Protein AF-A0A1I5QBF5-F1 (afdb_monomer)

Solvent-accessible surface area (backbone atoms only — not comparable to full-atom values): 4401 Å² total; per-residue (Å²): 103,72,71,54,52,50,52,51,50,52,55,47,63,79,42,37,78,60,42,48,74,80,35,81,58,46,66,60,54,50,54,52,50,50,50,44,66,75,69,63,61,54,70,67,59,52,49,55,49,50,63,76,40,41,68,60,53,49,52,51,48,45,65,69,75,40,81,62,65,65,71,74,77,112

pLDDT: mean 84.41, std 15.13, range [34.72, 95.12]

Structure (mmCIF, N/CA/C/O backbone):
data_AF-A0A1I5QBF5-F1
#
_entry.id   AF-A0A1I5QBF5-F1
#
loop_
_atom_site.group_PDB
_ato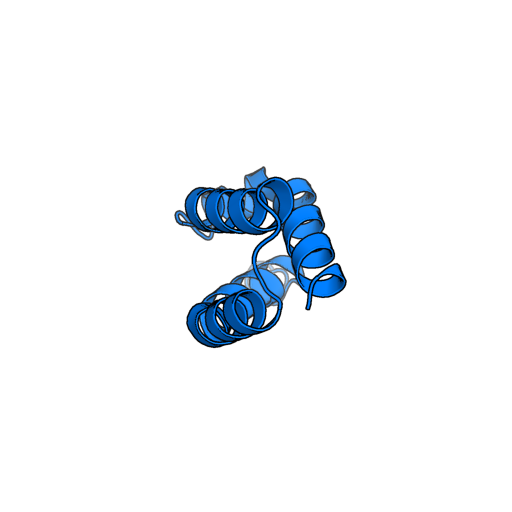m_site.id
_atom_site.type_symbol
_atom_site.label_atom_id
_atom_site.labe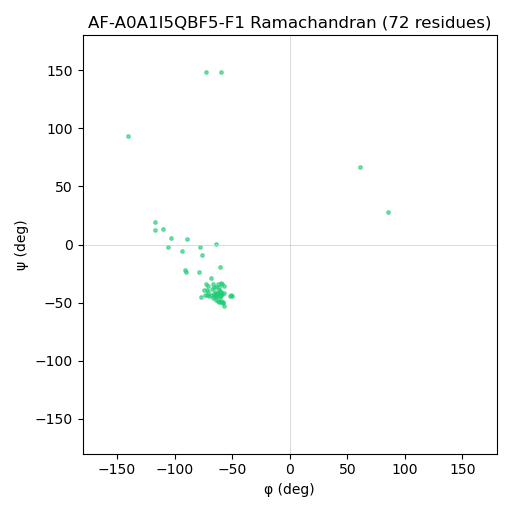l_alt_id
_atom_site.label_comp_id
_atom_site.label_asym_id
_atom_site.label_entity_id
_atom_site.label_seq_id
_atom_site.pdbx_PDB_ins_code
_atom_site.Cartn_x
_atom_site.Cartn_y
_atom_site.Cartn_z
_atom_site.occupancy
_atom_site.B_iso_or_equiv
_atom_site.auth_seq_id
_atom_site.auth_comp_id
_atom_site.auth_asym_id
_atom_site.auth_atom_id
_atom_site.pdbx_PDB_model_num
ATOM 1 N N . MET A 1 1 ? 3.865 -5.831 -10.395 1.00 84.69 1 MET A N 1
ATOM 2 C CA . MET A 1 1 ? 4.537 -4.538 -10.141 1.00 84.69 1 MET A CA 1
ATOM 3 C C . MET A 1 1 ? 3.627 -3.355 -10.419 1.00 84.69 1 MET A C 1
ATOM 5 O O . MET A 1 1 ? 2.978 -2.961 -9.475 1.00 84.69 1 MET A O 1
ATOM 9 N N . LEU A 1 2 ? 3.485 -2.809 -11.639 1.00 84.88 2 LEU A N 1
ATOM 10 C CA . LEU A 1 2 ? 2.599 -1.636 -11.817 1.00 84.88 2 LEU A CA 1
ATOM 11 C C . LEU A 1 2 ? 1.126 -1.963 -11.513 1.00 84.88 2 LEU A C 1
ATOM 13 O O . LEU A 1 2 ? 0.512 -1.288 -10.702 1.00 84.88 2 LEU A O 1
ATOM 17 N N . LEU A 1 3 ? 0.607 -3.066 -12.069 1.00 87.81 3 LEU A N 1
ATOM 18 C CA . LEU A 1 3 ? -0.748 -3.559 -11.766 1.00 87.81 3 LEU A CA 1
ATOM 19 C C . LEU A 1 3 ? -0.953 -3.897 -10.282 1.00 87.81 3 LEU A C 1
ATOM 21 O O . LEU A 1 3 ? -2.038 -3.726 -9.755 1.00 87.81 3 LEU A O 1
ATOM 25 N N . GLU A 1 4 ? 0.096 -4.367 -9.613 1.00 87.12 4 GLU A N 1
ATOM 26 C CA . GLU A 1 4 ? 0.076 -4.704 -8.182 1.00 87.12 4 GLU A CA 1
ATOM 27 C C . GLU A 1 4 ? 0.044 -3.443 -7.310 1.00 87.12 4 GLU A C 1
ATOM 29 O O . GLU A 1 4 ? -0.593 -3.426 -6.266 1.00 87.12 4 GLU A O 1
ATOM 34 N N . LEU A 1 5 ? 0.702 -2.372 -7.761 1.00 90.56 5 LEU 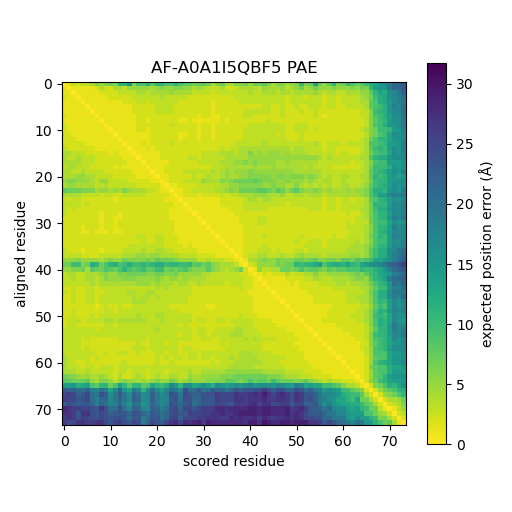A N 1
ATOM 35 C CA . LEU A 1 5 ? 0.677 -1.076 -7.096 1.00 90.56 5 LEU A CA 1
ATOM 36 C C . LEU A 1 5 ? -0.689 -0.393 -7.258 1.00 90.56 5 LEU A C 1
ATOM 38 O O . LEU A 1 5 ? -1.181 0.196 -6.305 1.00 90.56 5 LEU A O 1
ATOM 42 N N . MET A 1 6 ? -1.295 -0.512 -8.445 1.00 91.69 6 MET A N 1
ATOM 43 C CA . MET A 1 6 ? -2.651 -0.021 -8.718 1.00 91.69 6 MET A CA 1
ATOM 44 C C . MET A 1 6 ? -3.710 -0.791 -7.915 1.00 91.69 6 MET A C 1
ATOM 46 O O . MET A 1 6 ? -4.573 -0.165 -7.315 1.00 91.69 6 MET A O 1
ATOM 50 N N . ASP A 1 7 ? -3.619 -2.125 -7.839 1.00 92.12 7 ASP A N 1
ATOM 51 C CA . ASP A 1 7 ? -4.518 -2.939 -6.997 1.00 92.12 7 ASP A CA 1
ATOM 52 C C . ASP A 1 7 ? -4.397 -2.553 -5.513 1.00 92.12 7 ASP A C 1
ATOM 54 O O . ASP A 1 7 ? -5.399 -2.388 -4.818 1.00 92.12 7 ASP A O 1
ATOM 58 N N . LEU A 1 8 ? -3.170 -2.326 -5.029 1.00 92.25 8 LEU A N 1
ATOM 59 C CA . LEU A 1 8 ? -2.945 -1.850 -3.666 1.00 92.25 8 LEU A CA 1
ATOM 60 C C . LEU A 1 8 ? -3.550 -0.453 -3.430 1.00 92.25 8 LEU A C 1
ATOM 62 O O . LEU A 1 8 ? -4.165 -0.233 -2.387 1.00 92.25 8 LEU A O 1
ATOM 66 N N . GLU A 1 9 ? -3.383 0.481 -4.373 1.00 95.12 9 GLU A N 1
ATOM 67 C CA . GLU A 1 9 ? -3.984 1.822 -4.315 1.00 95.12 9 GLU A CA 1
ATOM 68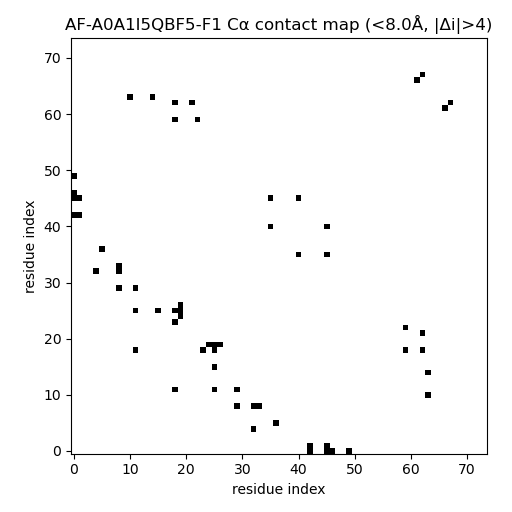 C C . GLU A 1 9 ? -5.509 1.741 -4.188 1.00 95.12 9 GLU A C 1
ATOM 70 O O . GLU A 1 9 ? -6.089 2.305 -3.258 1.00 95.12 9 GLU A O 1
ATOM 75 N N . GLU A 1 10 ? -6.144 1.002 -5.098 1.00 94.81 10 GLU A N 1
ATOM 76 C CA . GLU A 1 10 ? -7.594 0.839 -5.174 1.00 94.81 10 GLU A CA 1
ATOM 77 C C . GLU A 1 10 ? -8.143 0.273 -3.861 1.00 94.81 10 GLU A C 1
ATOM 79 O O . GLU A 1 10 ? -9.014 0.879 -3.232 1.00 94.81 10 GLU A O 1
ATOM 84 N N . ARG A 1 11 ? -7.545 -0.810 -3.358 1.00 91.25 11 ARG A N 1
ATOM 85 C CA . ARG A 1 11 ? -7.950 -1.433 -2.092 1.00 91.25 11 ARG A CA 1
ATOM 86 C C . ARG A 1 11 ? -7.803 -0.505 -0.888 1.00 91.25 11 ARG A C 1
ATOM 88 O O . ARG A 1 11 ? -8.664 -0.517 0.001 1.00 91.25 11 ARG A O 1
ATOM 95 N N . ILE A 1 12 ? -6.730 0.293 -0.836 1.00 93.12 12 ILE A N 1
ATOM 96 C CA . ILE A 1 12 ? -6.534 1.290 0.224 1.00 93.12 12 ILE A CA 1
ATOM 97 C C . ILE A 1 12 ? -7.615 2.369 0.144 1.00 93.12 12 ILE A C 1
ATOM 99 O O . ILE A 1 12 ? -8.172 2.740 1.178 1.00 93.12 12 ILE A O 1
ATOM 103 N N . LEU A 1 13 ? -7.932 2.861 -1.055 1.00 93.69 13 LEU A N 1
ATOM 104 C CA . LEU A 1 13 ? -8.947 3.893 -1.266 1.00 93.69 13 LEU A CA 1
ATOM 105 C C . LEU A 1 13 ? -10.350 3.408 -0.880 1.00 93.69 13 LEU A C 1
ATOM 107 O O . LEU A 1 13 ? -11.060 4.117 -0.162 1.00 93.69 13 LEU A O 1
ATOM 111 N N . GLU A 1 14 ? -10.725 2.194 -1.281 1.00 93.19 14 GLU A N 1
ATOM 112 C CA . GLU A 1 14 ? -12.025 1.591 -0.963 1.00 93.19 14 GLU A CA 1
ATOM 113 C C . GLU A 1 14 ? -12.237 1.395 0.546 1.00 93.19 14 GLU A C 1
ATOM 115 O O . GLU A 1 14 ? -13.347 1.558 1.056 1.00 93.19 14 GLU A O 1
ATOM 120 N N . ASN A 1 15 ? -11.165 1.102 1.285 1.00 90.44 15 ASN A N 1
ATOM 121 C CA . ASN A 1 15 ? -11.216 0.781 2.715 1.00 90.44 15 ASN A CA 1
ATOM 122 C C . ASN A 1 15 ? -10.607 1.872 3.605 1.00 90.44 15 ASN A C 1
ATOM 124 O O . ASN A 1 15 ? -10.383 1.667 4.804 1.00 90.44 15 ASN A O 1
ATOM 128 N N . ARG A 1 16 ? -10.366 3.058 3.037 1.00 89.25 16 ARG A N 1
ATOM 129 C CA . ARG A 1 16 ? -9.583 4.144 3.637 1.00 89.25 16 ARG A CA 1
ATOM 130 C C . ARG A 1 16 ? -10.012 4.484 5.061 1.00 89.25 16 ARG A C 1
ATOM 132 O O . ARG A 1 16 ? -9.178 4.637 5.946 1.00 89.25 16 ARG A O 1
ATOM 139 N N . THR A 1 17 ? -11.317 4.569 5.323 1.00 86.44 17 THR A N 1
ATOM 140 C CA . THR A 1 17 ? -11.837 4.904 6.661 1.00 86.44 17 THR A CA 1
ATOM 141 C C . THR A 1 17 ? -11.489 3.861 7.726 1.00 86.44 17 THR A C 1
ATOM 143 O O . THR A 1 17 ? -11.253 4.231 8.876 1.00 86.44 17 THR A O 1
ATOM 146 N N . VAL A 1 18 ? -11.476 2.573 7.375 1.00 86.31 18 VAL A N 1
ATOM 147 C CA . VAL A 1 18 ? -11.120 1.486 8.301 1.00 86.31 18 VAL A CA 1
ATOM 148 C C . VAL A 1 18 ? -9.607 1.441 8.484 1.00 86.31 18 VAL A C 1
ATOM 150 O O . VAL A 1 18 ? -9.126 1.408 9.616 1.00 86.31 18 VAL A O 1
ATOM 153 N N . LEU A 1 19 ? -8.860 1.530 7.384 1.00 87.81 19 LEU A N 1
ATOM 154 C CA . LEU A 1 19 ? -7.403 1.489 7.406 1.00 87.81 19 LEU A CA 1
ATOM 155 C C . LEU A 1 19 ? -6.793 2.656 8.183 1.00 87.81 19 LEU A C 1
ATOM 157 O O . LEU A 1 19 ? -5.920 2.420 9.004 1.00 87.81 19 LEU A O 1
ATOM 161 N N . ILE A 1 20 ? -7.296 3.887 8.045 1.00 87.44 20 ILE A N 1
ATOM 162 C CA . ILE A 1 20 ? -6.803 5.032 8.836 1.00 87.44 20 ILE A CA 1
ATOM 163 C C . ILE A 1 20 ? -6.954 4.790 10.348 1.00 87.44 20 ILE A C 1
ATOM 165 O O . ILE A 1 20 ? -6.116 5.238 11.130 1.00 87.44 20 ILE A O 1
ATOM 169 N N . LYS A 1 21 ? -8.011 4.087 10.778 1.00 86.69 21 LYS A N 1
ATOM 170 C CA . LYS A 1 21 ? -8.244 3.791 12.201 1.00 86.69 21 LYS A CA 1
ATOM 171 C C . LYS A 1 21 ? -7.301 2.712 12.733 1.00 86.69 21 LYS A C 1
ATOM 173 O O . LYS A 1 21 ? -6.845 2.832 13.866 1.00 86.69 21 LYS A O 1
ATOM 178 N N . SER A 1 22 ? -7.029 1.679 11.938 1.00 85.00 22 SER A N 1
ATOM 179 C CA . SER A 1 22 ? -6.203 0.530 12.342 1.00 85.00 22 SER A CA 1
ATOM 180 C C . SER A 1 22 ? -4.713 0.716 12.041 1.00 85.00 22 SER A C 1
ATOM 182 O O . SER A 1 22 ? -3.870 0.108 12.692 1.00 85.00 22 SER A O 1
ATOM 184 N N . TYR A 1 23 ? -4.383 1.568 11.073 1.00 85.88 23 TYR A N 1
ATOM 185 C CA . TYR A 1 23 ? -3.037 1.809 10.575 1.00 85.88 23 TYR A CA 1
ATOM 186 C C . TYR A 1 23 ? -2.829 3.310 10.280 1.00 85.88 23 TYR A C 1
ATOM 18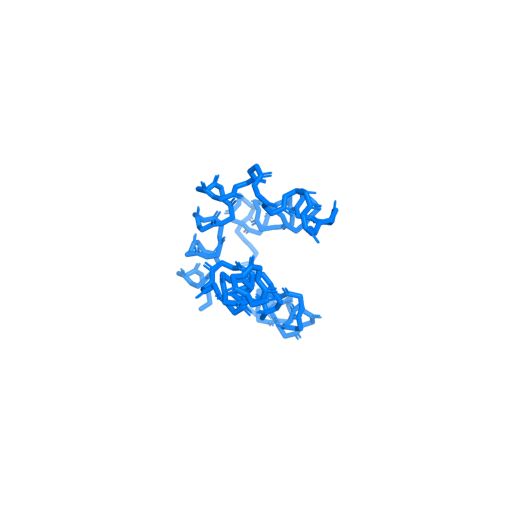8 O O . TYR A 1 23 ? -3.126 3.793 9.181 1.00 85.88 23 TYR A O 1
ATOM 196 N N . PRO A 1 24 ? -2.290 4.085 11.243 1.00 83.88 24 PRO A N 1
ATOM 197 C CA . PRO A 1 24 ? -2.146 5.542 11.127 1.00 83.88 24 PRO A CA 1
ATOM 198 C C . PRO A 1 24 ? -1.266 6.020 9.962 1.00 83.88 24 PRO A C 1
ATOM 200 O O . PRO A 1 24 ? -1.364 7.173 9.548 1.00 83.88 24 PRO A O 1
ATOM 203 N N . TYR A 1 25 ? -0.418 5.145 9.415 1.00 88.44 25 TYR A N 1
ATOM 204 C CA . TYR A 1 25 ? 0.470 5.458 8.292 1.00 88.44 25 TYR A CA 1
ATOM 205 C C . TYR A 1 25 ? -0.167 5.208 6.914 1.00 88.44 25 TYR A C 1
ATOM 207 O O . TYR A 1 25 ? 0.501 5.405 5.900 1.00 88.44 25 TYR A O 1
ATOM 215 N N . THR A 1 26 ? -1.454 4.836 6.854 1.00 90.31 26 THR A N 1
ATOM 216 C CA . THR A 1 26 ? -2.188 4.579 5.597 1.00 90.31 26 THR A CA 1
ATOM 217 C C . THR A 1 26 ? -2.071 5.743 4.610 1.00 90.31 26 THR A C 1
ATOM 219 O O . THR A 1 26 ? -1.791 5.531 3.436 1.00 90.31 26 THR A O 1
ATOM 222 N N . GLU A 1 27 ? -2.215 6.984 5.083 1.00 92.12 27 GLU A N 1
ATOM 223 C CA . GLU A 1 27 ? -2.137 8.177 4.224 1.00 92.12 27 GLU A CA 1
ATOM 224 C C . GLU A 1 27 ? -0.738 8.411 3.649 1.00 92.12 27 GLU A C 1
ATOM 226 O O . GLU A 1 27 ? -0.592 8.872 2.519 1.00 92.12 27 GLU A O 1
ATOM 231 N N . ILE A 1 28 ? 0.302 8.072 4.413 1.00 92.88 28 ILE A N 1
ATOM 232 C CA . ILE A 1 28 ? 1.688 8.188 3.954 1.00 92.88 28 ILE A CA 1
ATOM 233 C C . ILE A 1 28 ? 1.961 7.133 2.883 1.00 92.88 28 ILE A C 1
ATOM 235 O O . ILE A 1 28 ? 2.538 7.458 1.847 1.00 92.88 28 ILE A O 1
ATOM 239 N N . LEU A 1 29 ? 1.508 5.895 3.105 1.00 92.94 29 LEU A N 1
ATOM 240 C CA . LEU A 1 29 ? 1.618 4.817 2.126 1.00 92.94 29 LEU A CA 1
ATOM 241 C C . LEU A 1 29 ? 0.893 5.177 0.821 1.00 92.94 29 LEU A C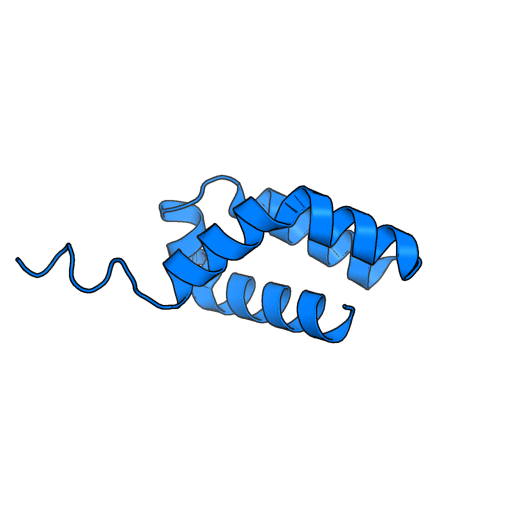 1
ATOM 243 O O . LEU A 1 29 ? 1.489 5.094 -0.249 1.00 92.94 29 LEU A O 1
ATOM 247 N N . LEU A 1 30 ? -0.350 5.657 0.916 1.00 93.81 30 LEU A N 1
ATOM 248 C CA . LEU A 1 30 ? -1.133 6.097 -0.239 1.00 93.81 30 LEU A CA 1
ATOM 249 C C . LEU A 1 30 ? -0.437 7.242 -0.989 1.00 93.81 30 LEU A C 1
ATOM 251 O O . LEU A 1 30 ? -0.316 7.204 -2.207 1.00 93.81 30 LEU A O 1
ATOM 255 N N . SER A 1 31 ? 0.118 8.226 -0.276 1.00 94.44 31 SER A N 1
ATOM 256 C CA . SER A 1 31 ? 0.869 9.318 -0.908 1.00 94.44 31 SER A CA 1
ATOM 257 C C . SER A 1 31 ? 2.105 8.831 -1.673 1.00 94.44 31 SER A C 1
ATOM 259 O 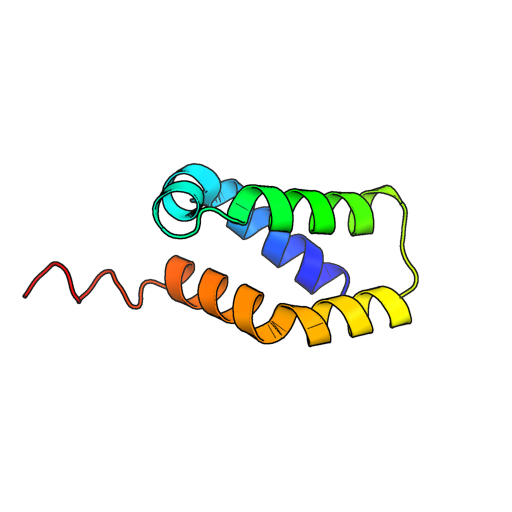O . SER A 1 31 ? 2.442 9.404 -2.713 1.00 94.44 31 SER A O 1
ATOM 261 N N . GLN A 1 32 ? 2.801 7.808 -1.171 1.00 93.88 32 GLN A N 1
ATOM 262 C CA . GLN A 1 32 ? 3.942 7.214 -1.871 1.00 93.88 32 GLN A CA 1
ATOM 263 C C . GLN A 1 32 ? 3.500 6.469 -3.132 1.00 93.88 32 GLN A C 1
ATOM 265 O O . GLN A 1 32 ? 4.117 6.644 -4.181 1.00 93.88 32 GLN A O 1
ATOM 270 N N . ILE A 1 33 ? 2.418 5.692 -3.037 1.00 93.94 33 ILE A N 1
ATOM 271 C CA . ILE A 1 33 ? 1.819 4.973 -4.168 1.00 93.94 33 ILE A CA 1
ATOM 272 C C . ILE A 1 33 ? 1.419 5.962 -5.269 1.00 93.94 33 ILE A C 1
ATOM 274 O O . ILE A 1 33 ? 1.878 5.818 -6.401 1.00 93.94 33 ILE A O 1
ATOM 278 N N . ASN A 1 34 ? 0.695 7.031 -4.925 1.00 93.56 34 ASN A N 1
ATOM 279 C CA . ASN A 1 34 ? 0.275 8.053 -5.888 1.00 93.56 34 ASN A CA 1
ATOM 280 C C . ASN A 1 34 ? 1.481 8.719 -6.559 1.00 93.56 34 ASN A C 1
ATOM 282 O O . ASN A 1 34 ? 1.506 8.888 -7.771 1.00 93.56 34 ASN A O 1
ATOM 286 N N . THR A 1 35 ? 2.541 9.015 -5.799 1.00 92.88 35 THR A N 1
ATOM 287 C CA . THR A 1 35 ? 3.782 9.577 -6.363 1.00 92.88 35 THR A CA 1
ATOM 288 C C . THR A 1 35 ? 4.420 8.626 -7.384 1.00 92.88 35 THR A C 1
ATOM 290 O O . THR A 1 35 ? 4.899 9.056 -8.432 1.00 92.88 35 THR A O 1
ATOM 293 N N . ILE A 1 36 ? 4.441 7.323 -7.103 1.00 92.69 36 ILE A N 1
ATOM 294 C CA . ILE A 1 36 ? 4.990 6.329 -8.032 1.00 92.69 36 ILE A CA 1
ATOM 295 C C . ILE A 1 36 ? 4.168 6.277 -9.329 1.00 92.69 36 ILE A C 1
ATOM 297 O O . ILE A 1 36 ? 4.758 6.213 -10.413 1.00 92.69 36 ILE A O 1
ATOM 301 N N . LEU A 1 37 ? 2.836 6.308 -9.215 1.00 90.38 37 LEU A N 1
ATOM 302 C CA . LEU A 1 37 ? 1.906 6.220 -10.343 1.00 90.38 37 LEU A CA 1
ATOM 303 C C . LEU A 1 37 ? 1.890 7.502 -11.191 1.00 90.38 37 LEU A C 1
ATOM 305 O O . LEU A 1 37 ? 1.972 7.410 -12.415 1.00 90.38 37 LEU A O 1
ATOM 309 N N . ASP A 1 38 ? 1.872 8.677 -10.558 1.00 90.69 38 ASP A N 1
ATOM 310 C CA . ASP A 1 38 ? 1.773 9.980 -11.229 1.00 90.69 38 ASP A CA 1
ATOM 311 C C . ASP A 1 38 ? 3.051 10.356 -11.985 1.00 90.69 38 ASP A C 1
ATOM 313 O O . ASP A 1 38 ? 3.001 10.893 -13.094 1.00 90.69 38 ASP A O 1
ATOM 317 N N . PHE A 1 39 ? 4.219 10.090 -11.392 1.00 87.25 39 PHE A N 1
ATOM 318 C CA . PHE A 1 39 ? 5.503 10.513 -11.958 1.00 87.25 39 PHE A CA 1
ATOM 319 C C . PHE A 1 39 ? 6.171 9.448 -12.832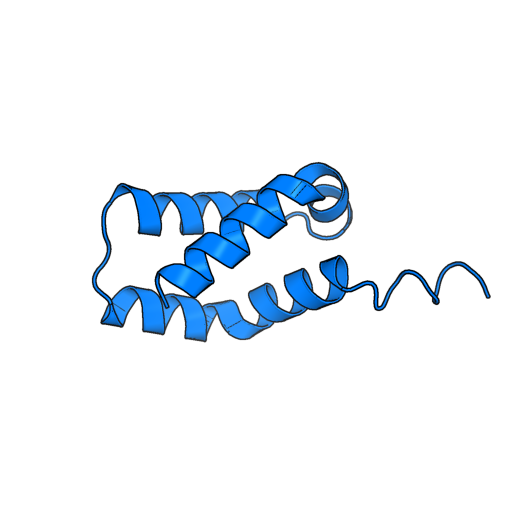 1.00 87.25 39 PHE A C 1
ATOM 321 O O . PHE A 1 39 ? 7.197 9.736 -13.449 1.00 87.25 39 PHE A O 1
ATOM 328 N N . GLY A 1 40 ? 5.606 8.238 -12.910 1.00 76.12 40 GLY A N 1
ATOM 329 C CA . GLY A 1 40 ? 6.128 7.166 -13.755 1.00 76.12 40 GLY A CA 1
ATOM 330 C C . GLY A 1 40 ? 7.549 6.764 -13.361 1.00 76.12 40 GLY A C 1
ATOM 331 O O . GLY A 1 40 ? 8.508 6.986 -14.102 1.00 76.12 40 GLY A O 1
ATOM 332 N N . ILE A 1 41 ? 7.697 6.179 -12.171 1.00 85.81 41 ILE A N 1
ATOM 333 C CA . ILE A 1 41 ? 8.994 5.708 -11.670 1.00 85.81 41 ILE A CA 1
ATOM 334 C C . ILE A 1 41 ? 9.449 4.438 -12.417 1.00 85.81 41 ILE A C 1
ATOM 336 O O . ILE A 1 41 ? 8.639 3.621 -12.856 1.00 85.81 41 ILE A O 1
ATOM 340 N N . SER A 1 42 ? 10.767 4.258 -12.580 1.00 89.88 42 SER A N 1
ATOM 341 C CA . SER A 1 42 ? 11.320 3.082 -13.261 1.00 89.88 42 SER A CA 1
ATOM 342 C C . SER A 1 42 ? 10.926 1.776 -12.564 1.00 89.88 42 SER A C 1
ATOM 344 O O . SER A 1 42 ? 10.805 1.704 -11.341 1.00 89.88 42 SER A O 1
ATOM 346 N N . SER A 1 43 ? 10.772 0.705 -13.346 1.00 87.56 43 SER A N 1
ATOM 347 C CA . SER A 1 43 ? 10.363 -0.606 -12.823 1.00 87.56 43 SER A CA 1
ATOM 348 C C . SER A 1 43 ? 11.291 -1.142 -11.724 1.00 87.56 43 SER A C 1
ATOM 350 O O . SER A 1 43 ? 10.798 -1.724 -10.762 1.00 87.56 43 SER A O 1
ATOM 352 N N . ASP A 1 44 ? 12.601 -0.893 -11.808 1.00 91.56 44 ASP A N 1
ATOM 353 C CA . ASP A 1 44 ? 13.562 -1.301 -10.771 1.00 91.56 44 ASP A CA 1
ATOM 354 C C . ASP A 1 44 ? 13.321 -0.572 -9.446 1.00 91.56 44 ASP A C 1
ATOM 356 O O . ASP A 1 44 ? 13.341 -1.182 -8.382 1.00 91.56 44 ASP A O 1
ATOM 360 N N . LYS A 1 45 ? 13.015 0.727 -9.502 1.00 90.25 45 LYS A N 1
ATOM 361 C CA . LYS A 1 45 ? 12.711 1.530 -8.313 1.00 90.25 45 LYS A CA 1
ATOM 362 C C . LYS A 1 45 ? 11.364 1.159 -7.701 1.00 90.25 45 LYS A C 1
ATOM 364 O O . LYS A 1 45 ? 11.245 1.128 -6.480 1.00 90.25 45 LYS A O 1
ATOM 369 N N . ILE A 1 46 ? 10.378 0.815 -8.532 1.00 90.25 46 ILE A N 1
ATOM 370 C CA . ILE A 1 46 ? 9.105 0.246 -8.068 1.00 90.25 46 ILE A CA 1
ATOM 371 C C . ILE A 1 46 ? 9.359 -1.070 -7.330 1.00 90.25 46 ILE A C 1
ATOM 373 O O . ILE A 1 46 ? 8.818 -1.282 -6.248 1.00 90.25 46 ILE A O 1
ATOM 377 N N . LYS A 1 47 ? 10.208 -1.938 -7.887 1.00 91.81 47 LYS A N 1
ATOM 378 C CA . LYS A 1 47 ? 10.574 -3.208 -7.261 1.00 91.81 47 LYS A CA 1
ATOM 379 C C . LYS A 1 47 ? 11.271 -3.001 -5.914 1.00 91.81 47 LYS A C 1
ATOM 381 O O . LYS A 1 47 ? 10.852 -3.600 -4.930 1.00 91.81 47 LYS A O 1
ATOM 386 N N . GLU A 1 48 ? 12.281 -2.134 -5.856 1.00 93.25 48 GLU A N 1
ATOM 387 C CA . GLU A 1 48 ? 12.987 -1.786 -4.611 1.00 93.25 48 GLU A CA 1
ATOM 388 C C . GLU A 1 48 ? 12.026 -1.238 -3.545 1.00 93.25 48 GLU A C 1
ATOM 390 O O . GLU A 1 48 ? 12.124 -1.593 -2.367 1.00 93.25 48 GLU A O 1
ATOM 395 N N . TRP A 1 49 ? 11.075 -0.392 -3.951 1.00 93.88 49 TRP A N 1
ATOM 396 C CA . TRP A 1 49 ? 10.061 0.149 -3.051 1.00 93.88 49 TRP A CA 1
ATOM 397 C C . TRP A 1 49 ? 9.106 -0.940 -2.545 1.00 93.88 49 TRP A C 1
ATOM 399 O O . TRP A 1 49 ? 8.883 -1.022 -1.337 1.00 93.88 49 TRP A O 1
ATOM 409 N N . LEU A 1 50 ? 8.598 -1.810 -3.426 1.00 91.44 50 LEU A N 1
ATOM 410 C CA . LEU A 1 50 ? 7.743 -2.944 -3.051 1.00 91.44 50 LEU A CA 1
ATOM 411 C C . LEU A 1 50 ? 8.461 -3.890 -2.081 1.00 91.44 50 LEU A C 1
ATOM 413 O O . LEU A 1 50 ? 7.877 -4.335 -1.097 1.00 91.44 50 LEU A O 1
ATOM 417 N N . GLU A 1 51 ? 9.741 -4.178 -2.323 1.00 93.50 51 GLU A N 1
ATOM 418 C CA . GLU A 1 51 ? 10.549 -5.021 -1.439 1.00 93.50 51 GLU A CA 1
ATOM 419 C C . GLU A 1 51 ? 10.772 -4.366 -0.071 1.00 93.50 51 GLU A C 1
ATOM 421 O O . GLU A 1 51 ? 10.606 -5.031 0.952 1.00 93.50 51 GLU A O 1
ATOM 426 N N . SER A 1 52 ? 11.066 -3.063 -0.043 1.00 93.81 52 SER A N 1
ATOM 427 C CA . SER A 1 52 ? 11.286 -2.308 1.199 1.00 93.81 52 SER A CA 1
ATOM 428 C C . SER A 1 52 ? 10.013 -2.142 2.035 1.00 93.81 52 SER A C 1
ATOM 430 O O . SER A 1 52 ? 10.091 -2.059 3.258 1.00 93.81 52 SER A O 1
ATOM 432 N N . ASN A 1 53 ? 8.843 -2.120 1.390 1.00 92.19 53 ASN A N 1
ATOM 433 C CA . ASN A 1 53 ? 7.544 -1.947 2.044 1.00 92.19 53 ASN A CA 1
ATOM 434 C C . ASN A 1 53 ? 6.755 -3.256 2.184 1.00 92.19 53 ASN A C 1
ATOM 436 O O . ASN A 1 53 ? 5.620 -3.230 2.652 1.00 92.19 53 ASN A O 1
ATOM 440 N N . ARG A 1 54 ? 7.339 -4.409 1.832 1.00 91.56 54 ARG A N 1
ATOM 441 C CA . ARG A 1 54 ? 6.646 -5.709 1.801 1.00 91.56 54 ARG A CA 1
ATOM 442 C C . ARG A 1 54 ? 5.905 -6.029 3.101 1.00 91.56 54 ARG A C 1
ATOM 444 O O . ARG A 1 54 ? 4.774 -6.494 3.047 1.00 91.56 54 ARG A O 1
ATOM 451 N N . THR A 1 55 ? 6.526 -5.785 4.255 1.00 90.38 55 THR A N 1
ATOM 452 C CA . THR A 1 55 ? 5.902 -6.043 5.564 1.00 90.38 55 THR A CA 1
ATOM 453 C C . THR A 1 55 ? 4.649 -5.195 5.762 1.00 90.38 55 THR A C 1
ATOM 455 O O . THR A 1 55 ? 3.598 -5.735 6.080 1.00 90.38 55 THR A O 1
ATOM 458 N N . VAL A 1 56 ? 4.739 -3.892 5.490 1.00 89.25 56 VAL A N 1
ATOM 459 C CA . VAL A 1 56 ? 3.614 -2.954 5.611 1.00 89.25 56 VAL A CA 1
ATOM 460 C C . VAL A 1 56 ? 2.493 -3.309 4.638 1.00 89.25 56 VAL A C 1
ATOM 462 O O . VAL A 1 56 ? 1.324 -3.321 5.007 1.00 89.25 56 VAL A O 1
ATOM 465 N N . ILE A 1 57 ? 2.844 -3.632 3.393 1.00 90.56 57 ILE A N 1
ATOM 466 C CA . ILE A 1 57 ? 1.880 -4.035 2.367 1.00 90.56 57 ILE A CA 1
ATOM 467 C C . ILE A 1 57 ? 1.134 -5.299 2.810 1.00 90.56 57 ILE A C 1
ATOM 469 O O . ILE A 1 57 ? -0.090 -5.352 2.716 1.00 90.56 57 ILE A O 1
ATOM 473 N N . ASN A 1 58 ? 1.846 -6.290 3.350 1.00 89.06 58 ASN A N 1
ATOM 474 C CA . ASN A 1 58 ? 1.226 -7.501 3.879 1.00 89.06 58 ASN A CA 1
ATOM 475 C C . ASN A 1 58 ? 0.305 -7.208 5.071 1.00 89.06 58 ASN A C 1
ATOM 477 O O . ASN A 1 58 ? -0.788 -7.756 5.116 1.00 89.06 58 ASN A O 1
ATOM 481 N N . GLU A 1 59 ? 0.703 -6.336 6.002 1.00 87.56 59 GLU A N 1
ATOM 482 C CA . GLU A 1 59 ? -0.152 -5.921 7.125 1.00 87.56 59 GLU A CA 1
ATOM 483 C C . GLU A 1 59 ? -1.450 -5.262 6.634 1.00 87.56 59 GLU A C 1
ATOM 485 O O . GLU A 1 59 ? -2.528 -5.577 7.134 1.00 87.56 59 GLU A O 1
ATOM 490 N N . ILE A 1 60 ? -1.372 -4.393 5.618 1.00 88.44 60 ILE A N 1
ATOM 491 C CA . ILE A 1 60 ? -2.553 -3.802 4.972 1.00 88.44 60 ILE A CA 1
ATOM 492 C C . ILE A 1 60 ? -3.443 -4.901 4.387 1.00 88.44 60 ILE A C 1
ATOM 494 O O . ILE A 1 60 ? -4.638 -4.917 4.670 1.00 88.44 60 ILE A O 1
ATOM 498 N N . TYR A 1 61 ? -2.882 -5.844 3.627 1.00 88.00 61 TYR A N 1
ATOM 499 C CA . TYR A 1 61 ? -3.659 -6.960 3.082 1.00 88.00 61 TYR A CA 1
ATOM 500 C C . TYR A 1 61 ? -4.291 -7.826 4.176 1.00 88.00 61 TYR A C 1
ATOM 502 O O . TYR A 1 61 ? -5.453 -8.183 4.053 1.00 88.00 61 TYR A O 1
ATOM 510 N N . GLU A 1 62 ? -3.600 -8.108 5.282 1.00 87.38 62 GLU A N 1
ATOM 511 C CA . GLU A 1 62 ? -4.173 -8.871 6.399 1.00 87.38 62 GLU A CA 1
ATOM 512 C C . GLU A 1 62 ? -5.320 -8.129 7.104 1.00 87.38 62 GLU A C 1
ATOM 514 O O . GLU A 1 62 ? -6.302 -8.755 7.522 1.00 87.38 62 GLU A O 1
ATOM 519 N N . LEU A 1 63 ? -5.214 -6.800 7.219 1.00 85.38 63 LEU A N 1
ATOM 520 C CA . LEU A 1 63 ? -6.280 -5.942 7.741 1.00 85.38 63 LEU A CA 1
ATOM 521 C C . LEU A 1 63 ? -7.493 -5.907 6.802 1.00 85.38 63 LEU A C 1
ATOM 523 O O . LEU A 1 63 ? -8.627 -5.897 7.281 1.00 85.38 63 LEU A O 1
ATOM 527 N N . LEU A 1 64 ? -7.256 -5.899 5.489 1.00 83.38 64 LEU A N 1
ATOM 528 C CA . LEU A 1 64 ? -8.289 -5.893 4.451 1.00 83.38 64 LEU A CA 1
ATOM 529 C C . LEU A 1 64 ? -8.987 -7.250 4.297 1.00 83.38 64 LEU A C 1
ATOM 531 O O . LEU A 1 64 ? -10.212 -7.301 4.221 1.00 83.38 64 LEU A O 1
ATOM 535 N N . ASP A 1 65 ? -8.226 -8.345 4.299 1.00 82.88 65 ASP A N 1
ATOM 536 C CA . ASP A 1 65 ? -8.719 -9.712 4.086 1.00 82.88 65 ASP A CA 1
ATOM 537 C C . ASP A 1 65 ? -9.400 -10.305 5.336 1.00 82.88 65 ASP A C 1
ATOM 539 O O . ASP A 1 65 ? -9.935 -11.413 5.302 1.00 82.88 65 ASP A O 1
ATOM 543 N N . GLY A 1 66 ? -9.443 -9.571 6.451 1.00 66.06 66 GLY A N 1
ATOM 544 C CA . GLY A 1 66 ? -10.339 -9.903 7.554 1.00 66.06 66 GLY A CA 1
ATOM 545 C C . GLY A 1 66 ? -9.821 -10.937 8.557 1.00 66.06 66 GLY A C 1
ATOM 546 O O . GLY A 1 66 ? -10.634 -11.525 9.271 1.00 66.06 66 GLY A O 1
ATOM 547 N N . LYS A 1 67 ? -8.503 -11.083 8.765 1.00 50.81 67 LYS A N 1
ATOM 548 C CA . LYS A 1 67 ? -7.986 -11.828 9.942 1.00 50.81 67 LYS A CA 1
ATOM 549 C C . LYS A 1 67 ? -8.327 -11.189 11.306 1.00 50.81 67 LYS A C 1
ATOM 551 O O . LYS A 1 67 ? -7.984 -11.747 12.343 1.00 50.81 67 LYS A O 1
ATOM 556 N N . MET A 1 68 ? -9.042 -10.061 11.333 1.00 45.53 68 MET A N 1
ATOM 557 C CA . MET A 1 68 ? -9.634 -9.466 12.542 1.00 45.53 68 MET A CA 1
ATOM 558 C C . MET A 1 68 ? -11.170 -9.384 12.522 1.00 45.53 68 MET A C 1
ATOM 560 O O . MET A 1 68 ? -11.733 -8.727 13.388 1.00 45.53 68 MET A O 1
ATOM 564 N N . TYR A 1 69 ? -11.886 -10.037 11.599 1.00 42.03 69 TYR A N 1
ATOM 565 C CA . TYR A 1 69 ? -13.349 -10.146 11.754 1.00 42.03 69 TYR A CA 1
ATOM 566 C C . TYR A 1 69 ? -13.743 -11.236 12.774 1.00 42.03 69 TYR A C 1
ATOM 568 O O . TYR A 1 69 ? -14.791 -11.133 13.403 1.00 42.03 69 TYR A O 1
ATOM 576 N N . GLU A 1 70 ? -12.882 -12.237 13.014 1.00 44.44 70 GLU A N 1
ATOM 577 C CA . GLU A 1 70 ? -13.148 -13.348 13.951 1.00 44.44 70 GLU A CA 1
ATOM 578 C C . GLU A 1 70 ? -12.665 -13.100 15.393 1.00 44.44 70 GLU A C 1
ATOM 580 O O . GLU A 1 70 ? -13.209 -13.683 16.329 1.00 44.44 70 GLU A O 1
ATOM 585 N N . SER A 1 71 ? -11.708 -12.192 15.618 1.00 40.41 71 SER A N 1
ATOM 586 C CA . SER A 1 71 ? -11.205 -11.858 16.967 1.00 40.41 71 SER A CA 1
ATOM 587 C C . SER A 1 71 ? -12.150 -10.960 17.779 1.00 40.41 71 SER A C 1
ATOM 589 O O . SER A 1 71 ? -11.901 -10.721 18.955 1.00 40.41 71 SER A O 1
ATOM 591 N N . PHE A 1 72 ? -13.207 -10.432 17.151 1.00 42.66 72 PHE A N 1
ATOM 592 C CA . PHE A 1 72 ? -14.203 -9.551 17.775 1.00 42.66 72 PHE A CA 1
ATOM 593 C C . PHE A 1 72 ? -15.555 -10.241 18.044 1.00 42.66 72 PHE A C 1
ATOM 595 O O . PHE A 1 72 ? -16.449 -9.607 18.602 1.00 42.66 72 PHE A O 1
ATOM 602 N N . ILE A 1 73 ? -15.718 -11.517 17.665 1.00 43.25 73 ILE A N 1
ATOM 603 C CA . ILE A 1 73 ? -16.958 -12.300 17.871 1.00 43.25 73 ILE A CA 1
ATOM 604 C C . ILE A 1 73 ? -16.716 -13.519 18.797 1.00 43.25 73 ILE A C 1
ATOM 606 O O . ILE A 1 73 ? -17.524 -14.441 18.830 1.00 43.25 73 ILE A O 1
ATOM 610 N N . ASN A 1 74 ? -15.632 -13.529 19.588 1.00 34.72 74 ASN A N 1
ATOM 611 C CA . ASN A 1 74 ? -15.444 -14.466 20.710 1.00 34.72 74 ASN A CA 1
ATOM 612 C C . ASN A 1 74 ? -15.153 -13.728 22.015 1.00 34.72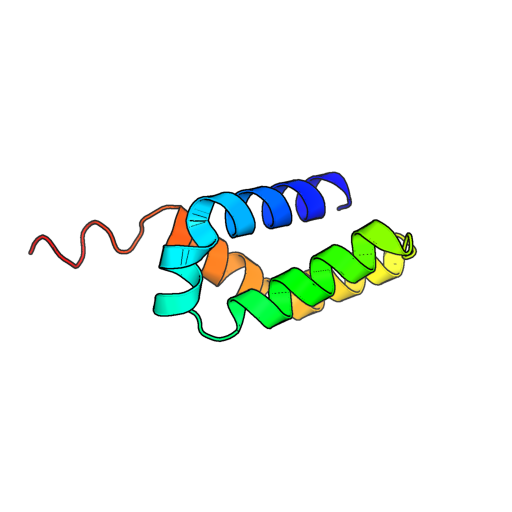 74 ASN A C 1
ATOM 614 O O . ASN A 1 74 ? -14.205 -12.913 22.024 1.00 34.72 74 ASN A O 1
#

Foldseek 3Di:
DLVVLVVLLVLCVVCVVVCCVVPVCSVVSNVVSCCCVVVVDDPVVVVVVCVVCVVVSVVSVCSSVCPPVVVVVD

Sequence (74 aa):
MLLELMDLEERILENRTVLIKSYPYTEILLSQINTILDFGISSDKIKEWLESNRTVINEIYELLDGKMYESFIN

Organism: NCBI:txid223786

Radius of gyration: 13.16 Å; Cα contacts (8 Å, |Δi|>4): 31; chains: 1; bounding box: 30×25×34 Å

Mean predicted aligned error: 5.87 Å

Secondary structure (DSSP, 8-state):
-HHHHHHHHHHHHHTHHHHHHH-TTHHHHHHHHHHHHHHT--HHHHHHHHHHTHHHHHHHHHHHTTTTTSTT--